Protein AF-A0A819XAF5-F1 (afdb_monom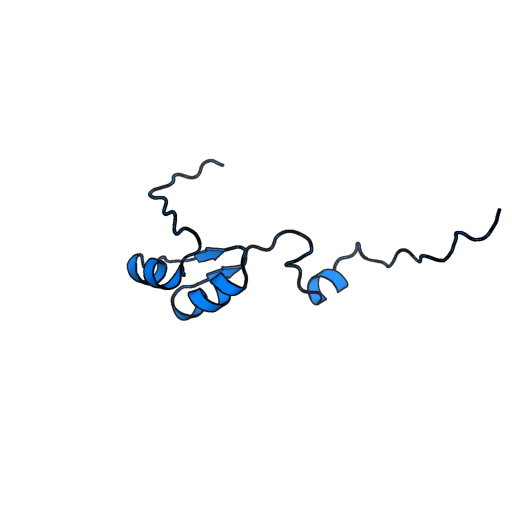er_lite)

Secondary structure (DSSP, 8-state):
-----------TT--SHHHHHHH--S-EEES-HHHHHHHTTTS-EEE---TTTT--HHHHTTSTT------------

InterPro domains:
  IPR010394 5-nucleotidase [PF06189] (1-54)
  IPR010394 5-nucleotidase [PTHR31367] (1-54)

Structure (mmCIF, N/CA/C/O backbone):
data_AF-A0A819XAF5-F1
#
_entry.id   AF-A0A819XAF5-F1
#
loop_
_atom_site.group_PDB
_atom_site.id
_atom_site.type_symbol
_atom_site.label_atom_id
_atom_site.label_alt_id
_atom_site.label_comp_id
_atom_site.label_asym_id
_atom_site.label_entity_id
_atom_site.label_seq_id
_atom_site.pdbx_PDB_ins_code
_atom_site.Cartn_x
_atom_site.Cartn_y
_atom_site.Cartn_z
_atom_site.occupancy
_atom_site.B_iso_or_equiv
_atom_site.auth_seq_id
_atom_site.auth_comp_id
_atom_site.auth_asym_id
_atom_site.auth_atom_id
_atom_site.pdbx_PDB_model_num
ATOM 1 N N . TRP A 1 1 ? -14.019 12.579 -9.682 1.00 71.38 1 TRP A N 1
ATOM 2 C CA . TRP A 1 1 ? -14.208 11.150 -9.368 1.00 71.38 1 TRP A CA 1
ATOM 3 C C . TRP A 1 1 ? -15.158 10.889 -8.199 1.00 71.38 1 TRP A C 1
ATOM 5 O O . TRP A 1 1 ? -15.341 9.730 -7.878 1.00 71.38 1 TRP A O 1
ATOM 15 N N . GLY A 1 2 ? -15.823 11.908 -7.625 1.00 90.94 2 GLY A N 1
ATOM 16 C CA . GLY A 1 2 ? -17.010 11.717 -6.773 1.00 90.94 2 GLY A CA 1
ATOM 17 C C . GLY A 1 2 ? -16.821 10.864 -5.514 1.00 90.94 2 GLY A C 1
ATOM 18 O O . GLY A 1 2 ? -17.816 10.416 -4.964 1.00 90.94 2 GLY A O 1
ATOM 19 N N . LEU A 1 3 ? -15.577 10.613 -5.097 1.00 88.38 3 LEU A N 1
ATOM 20 C CA . LEU A 1 3 ? -15.262 9.829 -3.911 1.00 88.38 3 LEU A CA 1
ATOM 21 C C . LEU A 1 3 ? -15.026 10.782 -2.739 1.00 88.38 3 LEU A C 1
ATOM 23 O O . LEU A 1 3 ? -14.259 11.739 -2.880 1.00 88.38 3 LEU A O 1
ATOM 27 N N . GLU A 1 4 ? -15.667 10.510 -1.610 1.00 94.62 4 GLU A N 1
ATOM 28 C CA . GLU A 1 4 ? -15.326 11.138 -0.336 1.00 94.62 4 GLU A CA 1
ATOM 29 C C . GLU A 1 4 ? -14.104 10.427 0.253 1.00 94.62 4 GLU A C 1
ATOM 31 O O . GLU A 1 4 ? -13.953 9.212 0.118 1.00 94.62 4 GLU A O 1
ATOM 36 N N . ILE A 1 5 ? -13.192 11.205 0.833 1.00 91.50 5 ILE A N 1
ATOM 37 C CA . ILE A 1 5 ? -11.958 10.708 1.441 1.00 91.50 5 ILE A CA 1
ATOM 38 C C . ILE A 1 5 ? -12.034 11.043 2.922 1.00 91.50 5 ILE A C 1
ATOM 40 O O . ILE A 1 5 ? -12.133 12.219 3.266 1.00 91.50 5 ILE A O 1
ATOM 44 N N . ASP A 1 6 ? -11.946 10.023 3.771 1.00 92.25 6 ASP A N 1
ATOM 45 C CA . ASP A 1 6 ? -11.910 10.216 5.220 1.00 92.25 6 ASP A CA 1
ATOM 46 C C . ASP A 1 6 ? -10.535 10.734 5.668 1.00 92.25 6 ASP A C 1
ATOM 48 O O . ASP A 1 6 ? -10.424 11.775 6.312 1.00 92.25 6 ASP A O 1
ATOM 52 N N . GLU A 1 7 ? -9.464 10.024 5.290 1.00 92.31 7 GLU A N 1
ATOM 53 C CA . GLU A 1 7 ? -8.104 10.288 5.767 1.00 92.31 7 GLU A CA 1
ATOM 54 C C . GLU A 1 7 ? -7.046 10.036 4.681 1.00 92.31 7 GLU A C 1
ATOM 56 O O . GLU A 1 7 ? -7.252 9.296 3.718 1.00 92.31 7 GLU A O 1
ATOM 61 N N . THR A 1 8 ? -5.869 10.653 4.825 1.00 92.69 8 THR A N 1
ATOM 62 C CA . THR A 1 8 ? -4.724 10.452 3.923 1.00 92.69 8 THR A CA 1
ATOM 63 C C . THR A 1 8 ? -3.430 10.362 4.717 1.00 92.69 8 THR A C 1
ATOM 65 O O . THR A 1 8 ? -3.159 11.193 5.579 1.00 92.69 8 THR A O 1
ATOM 68 N N . HIS A 1 9 ? -2.607 9.369 4.381 1.00 92.62 9 HIS A N 1
ATOM 69 C CA . HIS A 1 9 ? -1.360 9.075 5.079 1.00 92.62 9 HIS A CA 1
ATOM 70 C C . HIS A 1 9 ? -0.182 9.052 4.103 1.00 92.62 9 HIS A C 1
ATOM 72 O O . HIS A 1 9 ? -0.233 8.395 3.063 1.00 92.62 9 HIS A O 1
ATOM 78 N N . PHE A 1 10 ? 0.905 9.742 4.457 1.00 94.00 10 PHE A N 1
ATOM 79 C CA . PHE A 1 10 ? 2.131 9.810 3.660 1.00 94.00 10 PHE A CA 1
ATOM 80 C C . PHE A 1 10 ? 3.257 9.078 4.386 1.00 94.00 10 PHE A C 1
A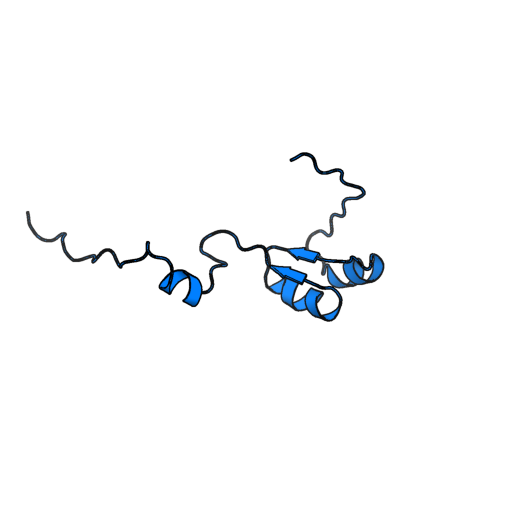TOM 82 O O . PHE A 1 10 ? 3.777 9.559 5.387 1.00 94.00 10 PHE A O 1
ATOM 89 N N . LEU A 1 11 ? 3.638 7.907 3.874 1.00 94.19 11 LEU A N 1
ATOM 90 C CA . LEU A 1 11 ? 4.607 7.028 4.538 1.00 94.19 11 LEU A CA 1
ATOM 91 C C . LEU A 1 11 ? 6.042 7.174 4.010 1.00 94.19 11 LEU A C 1
ATOM 93 O O . LEU A 1 11 ? 6.933 6.491 4.491 1.00 94.19 11 LEU A O 1
ATOM 97 N N . GLY A 1 12 ? 6.295 8.036 3.019 1.00 94.19 12 GLY A N 1
ATOM 98 C CA . GLY A 1 12 ? 7.660 8.367 2.577 1.00 94.19 12 GLY A CA 1
ATOM 99 C C . GLY A 1 12 ? 8.513 7.181 2.097 1.00 94.19 12 GLY A C 1
ATOM 100 O O . GLY A 1 12 ? 9.732 7.235 2.203 1.00 94.19 12 GLY A O 1
ATOM 101 N N . GLY A 1 13 ? 7.891 6.104 1.605 1.00 93.50 13 GLY A N 1
ATOM 102 C CA . GLY A 1 13 ? 8.585 4.877 1.190 1.00 93.50 13 GLY A CA 1
ATOM 103 C C . GLY A 1 13 ? 8.814 3.852 2.308 1.00 93.50 13 GLY A C 1
ATOM 104 O O . GLY A 1 13 ? 9.405 2.806 2.050 1.00 93.50 13 GLY A O 1
ATOM 105 N N . LEU A 1 14 ? 8.337 4.116 3.529 1.00 95.19 14 LEU A N 1
ATOM 106 C CA . LEU A 1 14 ? 8.314 3.126 4.606 1.00 95.19 14 LEU A CA 1
ATOM 107 C C . LEU A 1 14 ? 7.436 1.923 4.240 1.00 95.19 14 LEU A C 1
ATOM 109 O O . LEU A 1 14 ? 6.508 2.023 3.431 1.00 95.19 14 LEU A O 1
ATOM 113 N N . ASP A 1 15 ? 7.710 0.793 4.894 1.00 95.19 15 ASP A N 1
ATOM 114 C CA . ASP A 1 15 ? 6.845 -0.378 4.812 1.00 95.19 15 ASP A CA 1
ATOM 115 C C . ASP A 1 15 ? 5.433 -0.017 5.292 1.00 95.19 15 ASP A C 1
ATOM 117 O O . ASP A 1 15 ? 5.233 0.475 6.404 1.00 95.19 15 ASP A O 1
ATOM 121 N N . LYS A 1 16 ? 4.451 -0.263 4.426 1.00 96.75 16 LYS A N 1
ATOM 122 C CA . LYS A 1 16 ? 3.038 0.034 4.670 1.00 96.75 16 LYS A CA 1
ATOM 123 C C . LYS A 1 16 ? 2.406 -0.964 5.641 1.00 96.75 16 LYS A C 1
ATOM 125 O O . LYS A 1 16 ? 1.367 -0.668 6.225 1.00 96.75 16 LYS A O 1
ATOM 130 N N . THR A 1 17 ? 3.023 -2.129 5.837 1.00 96.50 17 THR A N 1
ATOM 131 C CA . THR A 1 17 ? 2.457 -3.254 6.592 1.00 96.50 17 THR A CA 1
ATOM 132 C C . THR A 1 17 ? 2.072 -2.903 8.035 1.00 96.50 17 THR A C 1
ATOM 134 O O . THR A 1 17 ? 0.925 -3.172 8.398 1.00 96.50 17 THR A O 1
ATOM 137 N N . PRO A 1 18 ? 2.927 -2.254 8.855 1.00 96.06 18 PRO A N 1
ATOM 138 C CA . PRO A 1 18 ? 2.554 -1.908 10.230 1.00 96.06 18 PRO A CA 1
ATOM 139 C C . PRO A 1 18 ? 1.359 -0.949 10.295 1.00 96.06 18 PRO A C 1
ATOM 141 O O . PRO A 1 18 ? 0.500 -1.070 11.167 1.00 96.06 18 PRO A O 1
ATOM 144 N N . PHE A 1 19 ? 1.269 -0.021 9.338 1.00 95.75 19 PHE A N 1
ATOM 145 C CA . PHE A 1 19 ? 0.143 0.899 9.237 1.00 95.75 19 PHE A CA 1
ATOM 146 C C . PHE A 1 19 ? -1.145 0.157 8.857 1.00 95.75 19 PHE A C 1
ATOM 148 O O . PHE A 1 19 ? -2.148 0.288 9.557 1.00 95.75 19 PHE A O 1
ATOM 155 N N . LEU A 1 20 ? -1.103 -0.692 7.823 1.00 96.94 20 LEU A N 1
ATOM 156 C CA . LEU A 1 20 ? -2.244 -1.515 7.404 1.00 96.94 20 LEU A CA 1
ATOM 157 C C . LEU A 1 20 ? -2.750 -2.418 8.539 1.00 96.94 20 LEU A C 1
ATOM 159 O O . LEU A 1 20 ? -3.954 -2.571 8.700 1.00 96.94 20 LEU A O 1
ATOM 163 N N . GLN A 1 21 ? -1.864 -2.963 9.373 1.00 95.88 21 GLN A N 1
ATOM 164 C CA . GLN A 1 21 ? -2.275 -3.721 10.559 1.00 95.88 21 GLN A CA 1
ATOM 165 C C . GLN A 1 21 ? -3.000 -2.853 11.595 1.00 95.88 21 GLN A C 1
ATOM 167 O O . GLN A 1 21 ? -3.971 -3.311 12.192 1.00 95.88 21 GLN A O 1
ATOM 172 N N . SER A 1 22 ? -2.556 -1.609 11.808 1.00 95.25 22 SER A N 1
ATOM 173 C CA . SER A 1 22 ? -3.187 -0.707 12.782 1.00 95.25 22 SER A CA 1
ATOM 174 C C . SER A 1 22 ? -4.570 -0.215 12.358 1.00 95.25 22 SER A C 1
ATOM 176 O O . SER A 1 22 ? -5.449 -0.101 13.208 1.00 95.25 22 SER A O 1
ATOM 178 N N . ILE A 1 23 ? -4.778 0.044 11.061 1.00 94.69 23 ILE A N 1
ATOM 179 C CA . ILE A 1 23 ? -6.067 0.536 10.552 1.00 94.69 23 ILE A CA 1
ATOM 180 C C . ILE A 1 23 ? -7.036 -0.597 10.189 1.00 94.69 23 ILE A C 1
ATOM 182 O O . ILE A 1 23 ? -8.228 -0.346 10.050 1.00 94.69 23 ILE A O 1
ATOM 186 N N . ASN A 1 24 ? -6.533 -1.833 10.048 1.00 95.31 24 ASN A N 1
ATOM 187 C CA . ASN A 1 24 ? -7.292 -3.048 9.734 1.00 95.31 24 ASN A CA 1
ATOM 188 C C . ASN A 1 24 ? -8.347 -2.840 8.623 1.00 95.31 24 ASN A C 1
ATOM 190 O O . ASN A 1 24 ? -9.551 -2.983 8.868 1.00 95.31 24 ASN A O 1
ATOM 194 N N . PRO A 1 25 ? -7.927 -2.459 7.402 1.00 96.38 25 PRO A N 1
ATOM 195 C CA . PRO A 1 25 ? -8.862 -2.129 6.348 1.00 96.38 25 PRO A CA 1
ATOM 196 C C . PRO A 1 25 ? -9.517 -3.401 5.811 1.00 96.38 25 PRO A C 1
ATOM 198 O O . PRO A 1 25 ? -8.941 -4.485 5.846 1.00 96.38 25 PRO A O 1
ATOM 201 N N . ALA A 1 26 ? -10.714 -3.265 5.244 1.00 96.69 26 ALA A N 1
ATOM 202 C CA . ALA A 1 26 ? -11.378 -4.393 4.593 1.00 96.69 26 ALA A CA 1
ATOM 203 C C . ALA A 1 26 ? -10.645 -4.851 3.317 1.00 96.69 26 ALA A C 1
ATOM 205 O O . ALA A 1 26 ? -10.666 -6.035 2.980 1.00 96.69 26 ALA A O 1
ATOM 206 N N . ILE A 1 27 ? -10.012 -3.918 2.598 1.00 97.19 27 ILE A N 1
ATOM 207 C CA . ILE A 1 27 ? -9.265 -4.184 1.366 1.00 97.19 27 ILE A CA 1
ATOM 208 C C . ILE A 1 27 ? -8.145 -3.161 1.171 1.00 97.19 27 ILE A C 1
ATOM 210 O O . ILE A 1 27 ? -8.274 -1.999 1.557 1.00 97.19 27 ILE A O 1
ATOM 214 N N . PHE A 1 28 ? -7.059 -3.597 0.540 1.00 97.62 28 PHE A N 1
ATOM 215 C CA . PHE A 1 28 ? -5.927 -2.766 0.155 1.00 97.62 28 PHE A CA 1
ATOM 216 C C . PHE A 1 28 ? -5.651 -2.879 -1.352 1.00 97.62 28 PHE A C 1
ATOM 218 O O . PHE A 1 28 ? -5.565 -3.978 -1.903 1.00 97.62 28 PHE A O 1
ATOM 225 N N . PHE A 1 29 ? -5.493 -1.734 -2.018 1.00 96.62 29 PHE A N 1
ATOM 226 C CA . PHE A 1 29 ? -5.119 -1.646 -3.429 1.00 96.62 29 PHE A CA 1
ATOM 227 C C . PHE A 1 29 ? -3.787 -0.917 -3.562 1.00 96.62 29 PHE A C 1
ATOM 229 O O . PHE A 1 29 ? -3.612 0.161 -2.997 1.00 96.62 29 PHE A O 1
ATOM 236 N N . ASP A 1 30 ? -2.870 -1.488 -4.335 1.00 95.81 30 ASP A N 1
ATOM 237 C CA . ASP A 1 30 ? -1.572 -0.883 -4.635 1.00 95.81 30 ASP A CA 1
ATOM 238 C C . ASP A 1 30 ? -1.092 -1.356 -6.002 1.00 95.81 30 ASP A C 1
ATOM 240 O O . ASP A 1 30 ? -1.516 -2.395 -6.503 1.00 95.81 30 ASP A O 1
ATOM 244 N N . ASP A 1 31 ? -0.210 -0.599 -6.622 1.00 92.94 31 ASP A N 1
ATOM 245 C CA . ASP A 1 31 ? 0.278 -0.857 -7.967 1.00 92.94 31 ASP A CA 1
ATOM 246 C C . ASP A 1 31 ? 1.649 -1.572 -7.950 1.00 92.94 31 ASP A C 1
ATOM 248 O O . ASP A 1 31 ? 2.028 -2.249 -8.915 1.00 92.94 31 ASP A O 1
ATOM 252 N N . SER A 1 32 ? 2.361 -1.518 -6.819 1.00 92.69 32 SER A N 1
ATOM 253 C CA . SER A 1 32 ? 3.604 -2.248 -6.578 1.00 92.69 32 SER A CA 1
ATOM 254 C C . SER A 1 32 ? 3.342 -3.682 -6.123 1.00 92.69 32 SER A C 1
ATOM 256 O O . SER A 1 32 ? 2.769 -3.939 -5.060 1.00 92.69 32 SER A O 1
ATOM 258 N N . LYS A 1 33 ? 3.873 -4.641 -6.888 1.00 92.06 33 LYS A N 1
ATOM 259 C CA . LYS A 1 33 ? 3.837 -6.066 -6.540 1.00 92.06 33 LYS A CA 1
ATOM 260 C C . LYS A 1 33 ? 4.461 -6.355 -5.170 1.00 92.06 33 LYS A C 1
ATOM 262 O O . LYS A 1 33 ? 3.940 -7.185 -4.432 1.00 92.06 33 LYS A O 1
ATOM 267 N N . GLU A 1 34 ? 5.537 -5.658 -4.815 1.00 94.38 34 GLU A N 1
ATOM 268 C CA . GLU A 1 34 ? 6.213 -5.819 -3.525 1.00 94.38 34 GLU A CA 1
ATOM 269 C C . GLU A 1 34 ? 5.309 -5.409 -2.354 1.00 94.38 34 GLU A C 1
ATOM 271 O O . GLU A 1 34 ? 5.220 -6.137 -1.363 1.00 94.38 34 GLU A O 1
ATOM 276 N N . ASN A 1 35 ? 4.582 -4.293 -2.488 1.00 96.12 35 ASN A N 1
ATOM 277 C CA . ASN A 1 35 ? 3.619 -3.855 -1.474 1.00 96.12 35 ASN A CA 1
ATOM 278 C C . ASN A 1 35 ? 2.499 -4.887 -1.302 1.00 96.12 35 ASN A C 1
ATOM 280 O O . ASN A 1 35 ? 2.147 -5.229 -0.174 1.00 96.12 35 ASN A O 1
ATOM 284 N N . ILE A 1 36 ? 1.979 -5.424 -2.409 1.00 96.81 36 ILE A N 1
ATOM 285 C CA . ILE A 1 36 ? 0.944 -6.465 -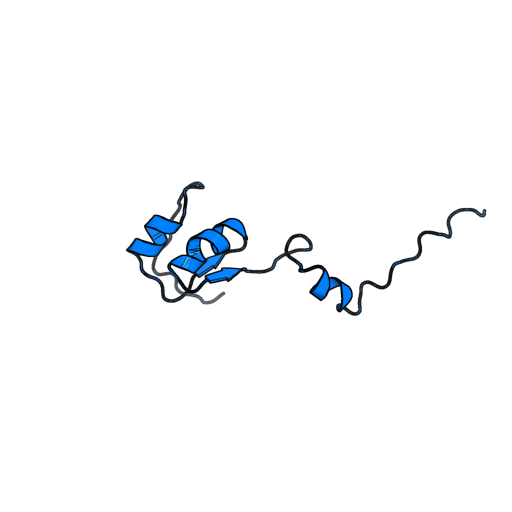2.388 1.00 96.81 36 ILE A CA 1
ATOM 286 C C . ILE A 1 36 ? 1.458 -7.752 -1.740 1.00 96.81 36 ILE A C 1
ATOM 288 O O . ILE A 1 36 ? 0.773 -8.327 -0.895 1.00 96.81 36 ILE A O 1
ATOM 292 N N . ASP A 1 37 ? 2.662 -8.205 -2.095 1.00 96.75 37 ASP A N 1
ATOM 293 C CA . ASP A 1 37 ? 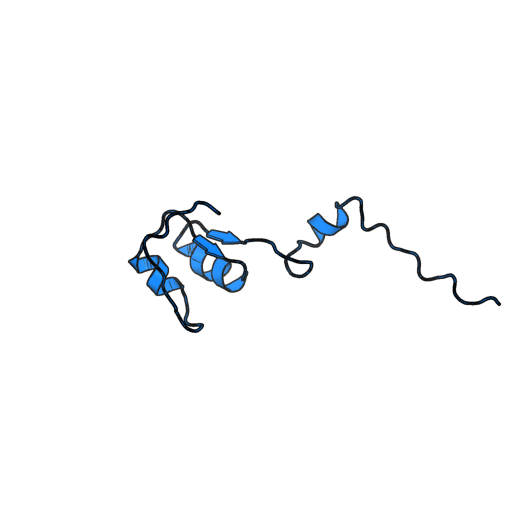3.232 -9.446 -1.568 1.00 96.75 37 ASP A CA 1
ATOM 294 C C . ASP A 1 37 ? 3.482 -9.380 -0.052 1.00 96.75 37 ASP A C 1
ATOM 296 O O . ASP A 1 37 ? 3.313 -10.399 0.622 1.00 96.75 37 ASP A O 1
ATOM 300 N N . ARG A 1 38 ? 3.801 -8.198 0.494 1.00 97.38 38 ARG A N 1
ATOM 301 C CA . ARG A 1 38 ? 3.892 -7.959 1.946 1.00 97.38 38 ARG A CA 1
ATOM 302 C C . ARG A 1 38 ? 2.519 -7.857 2.614 1.00 97.38 38 ARG A C 1
ATOM 304 O O . ARG A 1 38 ? 2.276 -8.515 3.623 1.00 97.38 38 ARG A O 1
ATOM 311 N N . ALA A 1 39 ? 1.609 -7.066 2.046 1.00 97.50 39 ALA A N 1
ATOM 312 C CA . ALA A 1 39 ? 0.318 -6.758 2.659 1.00 97.50 39 ALA A CA 1
ATOM 313 C C . ALA A 1 39 ? -0.659 -7.944 2.667 1.00 97.50 39 ALA A C 1
ATOM 315 O O . ALA A 1 39 ? -1.399 -8.113 3.638 1.00 97.50 39 ALA A O 1
ATOM 316 N N . LYS A 1 40 ? -0.638 -8.806 1.637 1.00 96.75 40 LYS A N 1
ATOM 317 C CA . LYS A 1 40 ? -1.609 -9.908 1.457 1.00 96.75 40 LYS A CA 1
ATOM 318 C C . LYS A 1 40 ? -1.646 -10.932 2.594 1.00 96.75 40 LYS A C 1
ATOM 320 O O . LYS A 1 40 ? -2.596 -11.701 2.686 1.00 96.75 40 LYS A O 1
ATOM 325 N N . ILE A 1 41 ? -0.606 -10.973 3.428 1.00 96.00 41 ILE A N 1
ATOM 326 C CA . ILE A 1 41 ? -0.535 -11.844 4.609 1.00 96.00 41 ILE A CA 1
ATOM 327 C C . ILE A 1 41 ? -1.487 -11.342 5.710 1.00 96.00 41 ILE A C 1
ATOM 329 O O . ILE A 1 41 ? -1.958 -12.133 6.523 1.00 96.00 41 ILE A O 1
ATOM 333 N N . TYR A 1 42 ? -1.788 -10.042 5.724 1.00 95.94 42 TYR A N 1
ATOM 334 C CA . TYR A 1 42 ? -2.520 -9.372 6.798 1.00 95.94 42 TYR A CA 1
ATOM 335 C C . TYR A 1 42 ? -3.875 -8.820 6.357 1.00 95.94 42 TYR A C 1
ATOM 337 O O . TYR A 1 42 ? -4.801 -8.787 7.160 1.00 95.94 42 TYR A O 1
ATOM 345 N N . VAL A 1 43 ? -4.001 -8.395 5.098 1.00 97.19 43 VAL A N 1
ATOM 346 C CA . VAL A 1 43 ? -5.216 -7.771 4.564 1.00 97.19 43 VAL A CA 1
ATOM 347 C C . VAL A 1 43 ? -5.515 -8.275 3.150 1.00 97.19 43 VAL A C 1
ATOM 349 O O . VAL A 1 43 ? -4.579 -8.436 2.356 1.00 97.19 43 VAL A O 1
ATOM 352 N N . PRO A 1 44 ? -6.793 -8.498 2.779 1.00 97.62 44 PRO A N 1
ATOM 353 C CA . PRO A 1 44 ? -7.170 -8.721 1.388 1.00 97.62 44 PRO A CA 1
ATOM 354 C C . PRO A 1 44 ? -6.573 -7.637 0.486 1.00 97.62 44 PRO A C 1
ATOM 356 O O . PRO A 1 44 ? -6.843 -6.451 0.657 1.00 97.62 44 PRO A O 1
ATOM 359 N N . SER A 1 45 ? -5.721 -8.048 -0.449 1.00 97.75 45 SER A N 1
ATOM 360 C CA . SER A 1 45 ? -4.910 -7.129 -1.249 1.00 97.75 45 SER A CA 1
ATOM 361 C C . SER A 1 45 ? -5.076 -7.417 -2.735 1.00 97.75 45 SER A C 1
ATOM 363 O O . SER A 1 45 ? -5.074 -8.581 -3.141 1.00 97.75 45 SER A O 1
ATOM 365 N N . ALA A 1 46 ? -5.178 -6.369 -3.550 1.00 96.00 46 ALA A N 1
ATOM 366 C CA . ALA A 1 46 ? -5.279 -6.483 -5.001 1.00 96.00 46 ALA A CA 1
ATOM 367 C C . ALA A 1 46 ? -4.299 -5.541 -5.704 1.00 96.00 46 ALA A C 1
ATOM 369 O O . ALA A 1 46 ? -4.258 -4.341 -5.427 1.00 96.00 46 ALA A O 1
ATOM 370 N N . GLN A 1 47 ? -3.524 -6.101 -6.638 1.00 94.38 47 GLN A N 1
ATOM 371 C CA . GLN A 1 47 ? -2.612 -5.314 -7.455 1.00 94.38 47 GLN A CA 1
ATOM 372 C C . GLN A 1 47 ? -3.393 -4.552 -8.528 1.00 94.38 47 GLN A C 1
ATOM 374 O O . GLN A 1 47 ? -4.097 -5.155 -9.340 1.00 94.38 47 GLN A O 1
ATOM 379 N N . VAL A 1 48 ? -3.232 -3.234 -8.565 1.00 93.44 48 VAL A N 1
ATOM 380 C CA . VAL A 1 48 ? -3.727 -2.402 -9.660 1.00 93.44 48 VAL A CA 1
ATOM 381 C C . VAL A 1 48 ? -2.756 -2.535 -10.829 1.00 93.44 48 VAL A C 1
ATOM 383 O O . VAL A 1 48 ? -1.587 -2.157 -10.746 1.00 93.44 48 VAL A O 1
ATOM 386 N N . ILE A 1 49 ? -3.229 -3.117 -11.928 1.00 89.00 49 ILE A N 1
ATOM 387 C CA . ILE A 1 49 ? -2.422 -3.301 -13.134 1.00 89.00 49 ILE A CA 1
ATOM 388 C C . ILE A 1 49 ? -2.384 -1.990 -13.916 1.00 89.00 49 ILE A C 1
ATOM 390 O O . ILE A 1 49 ? -3.425 -1.417 -14.233 1.00 89.00 49 ILE A O 1
ATOM 394 N N . TYR A 1 50 ? -1.179 -1.53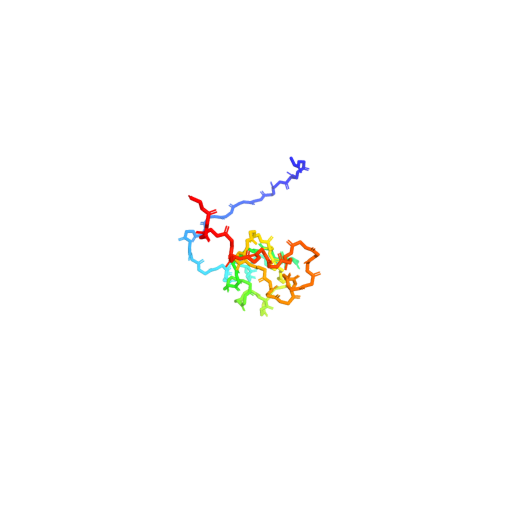5 -14.254 1.00 82.12 50 TYR A N 1
ATOM 395 C CA . TYR A 1 50 ? -0.969 -0.343 -15.065 1.00 82.12 50 TYR A CA 1
ATOM 396 C C . TYR A 1 50 ? 0.208 -0.527 -16.023 1.00 82.12 50 TYR A C 1
ATOM 398 O O . TYR A 1 50 ? 1.216 -1.156 -15.696 1.00 82.12 50 TYR A O 1
ATOM 406 N N . GLY A 1 51 ? 0.079 0.063 -17.213 1.00 75.00 51 GLY A N 1
ATOM 407 C CA . GLY A 1 51 ? 1.119 0.041 -18.240 1.00 75.00 51 GLY A CA 1
ATOM 408 C C . GLY A 1 51 ? 1.508 -1.366 -18.709 1.00 75.00 51 GLY A C 1
ATOM 409 O O . GLY A 1 51 ? 0.890 -2.362 -18.351 1.00 75.00 51 GLY A O 1
ATOM 410 N N . ILE A 1 52 ? 2.555 -1.440 -19.533 1.00 69.19 52 ILE A N 1
ATOM 411 C CA . ILE A 1 52 ? 3.081 -2.714 -20.051 1.00 69.19 52 ILE A CA 1
ATOM 412 C C . ILE A 1 52 ? 3.905 -3.498 -19.019 1.00 69.19 52 ILE A C 1
ATOM 414 O O . ILE A 1 52 ? 4.059 -4.706 -19.151 1.00 69.19 52 ILE A O 1
ATOM 418 N N . ASN A 1 53 ? 4.408 -2.820 -17.982 1.00 65.62 53 ASN A N 1
ATOM 419 C CA . ASN A 1 53 ? 5.345 -3.395 -17.013 1.00 65.62 53 ASN A CA 1
ATOM 420 C C . ASN A 1 53 ? 4.674 -4.328 -15.989 1.00 65.62 53 ASN A C 1
ATOM 422 O O . ASN A 1 53 ? 5.355 -5.176 -15.422 1.00 65.62 53 ASN A O 1
ATOM 426 N N . ASN A 1 54 ? 3.357 -4.201 -15.772 1.00 65.31 54 ASN A N 1
ATOM 427 C CA . ASN A 1 54 ? 2.593 -5.038 -14.836 1.00 65.31 54 ASN A CA 1
ATOM 428 C C . ASN A 1 54 ? 1.710 -6.084 -15.535 1.00 65.31 54 ASN A C 1
ATOM 430 O O . ASN A 1 54 ? 0.875 -6.716 -14.888 1.00 65.31 54 ASN A O 1
ATOM 434 N N . LEU A 1 55 ? 1.847 -6.266 -16.849 1.00 68.62 55 LEU A N 1
ATOM 435 C CA . LEU A 1 55 ? 1.054 -7.257 -17.568 1.00 68.62 55 LEU A CA 1
ATOM 436 C C . LEU A 1 55 ? 1.686 -8.640 -17.403 1.00 68.62 55 LEU A C 1
ATOM 438 O O . LEU A 1 55 ? 2.864 -8.837 -17.697 1.00 68.62 55 LEU A O 1
ATOM 442 N N . ASP A 1 56 ? 0.885 -9.611 -16.958 1.00 67.50 56 ASP A N 1
ATOM 443 C CA . ASP A 1 56 ? 1.262 -11.021 -17.047 1.00 67.50 56 ASP A CA 1
ATOM 444 C C . ASP A 1 56 ? 1.535 -11.340 -18.530 1.00 67.50 56 ASP A C 1
ATOM 446 O O . ASP A 1 56 ? 0.662 -11.093 -19.376 1.00 67.50 56 ASP A O 1
ATOM 450 N N . PRO A 1 57 ? 2.712 -11.888 -18.879 1.00 62.19 57 PRO A N 1
ATOM 451 C CA . PRO A 1 57 ? 3.010 -12.310 -20.243 1.00 62.19 57 PRO A CA 1
ATOM 452 C C . PRO A 1 57 ? 1.916 -13.211 -20.831 1.00 62.19 57 PRO A C 1
ATOM 454 O O . PRO A 1 57 ? 1.612 -13.123 -22.017 1.00 62.19 57 PRO A O 1
ATOM 457 N N . ASN A 1 58 ? 1.252 -14.025 -20.009 1.00 62.75 58 ASN A N 1
ATOM 458 C CA . ASN A 1 58 ? 0.166 -14.904 -20.442 1.00 62.75 58 ASN A CA 1
ATOM 459 C C . ASN A 1 58 ? -1.140 -14.155 -20.759 1.00 62.75 58 ASN A C 1
ATOM 461 O O . ASN A 1 58 ? -1.969 -14.669 -21.512 1.00 62.75 58 ASN A O 1
ATOM 465 N N . ILE A 1 59 ? -1.329 -12.948 -20.217 1.00 61.97 59 ILE A N 1
ATOM 466 C CA . ILE A 1 59 ? -2.421 -12.036 -20.591 1.00 61.97 59 ILE A CA 1
ATOM 467 C C . ILE A 1 59 ? -2.062 -11.314 -21.898 1.00 61.97 59 ILE A C 1
ATOM 469 O O . ILE A 1 59 ? -2.904 -11.203 -22.790 1.00 61.97 59 ILE A O 1
ATOM 473 N N . LEU A 1 60 ? -0.800 -10.901 -22.064 1.00 59.38 60 LEU A N 1
ATOM 474 C CA . LEU A 1 60 ? -0.305 -10.281 -23.300 1.00 59.38 60 LEU A CA 1
ATOM 475 C C . LEU A 1 60 ? -0.385 -11.215 -24.509 1.00 59.38 60 LEU A C 1
ATOM 477 O O . LEU A 1 60 ? -0.857 -10.800 -25.562 1.00 59.38 60 LEU A O 1
ATOM 481 N N . ILE A 1 61 ? -0.001 -12.484 -24.348 1.00 56.47 61 ILE A N 1
ATOM 482 C CA . ILE A 1 61 ? -0.032 -13.493 -25.424 1.00 56.47 61 ILE A CA 1
ATOM 483 C C . ILE A 1 61 ? -1.473 -13.818 -25.862 1.00 56.47 61 ILE A C 1
ATOM 485 O O . ILE A 1 61 ? -1.697 -14.244 -26.991 1.00 56.47 61 ILE A O 1
ATOM 489 N N . LYS A 1 62 ? -2.471 -13.592 -24.998 1.00 54.28 62 LYS A N 1
ATOM 490 C CA . LYS A 1 62 ? -3.898 -13.768 -25.324 1.00 54.28 62 LYS A CA 1
ATOM 491 C C . LYS A 1 62 ? -4.588 -12.488 -25.799 1.00 54.28 62 LYS A C 1
ATOM 493 O O . LYS A 1 62 ? -5.758 -12.537 -26.174 1.00 54.28 62 LYS A O 1
ATOM 498 N N . SER A 1 63 ? -3.898 -11.349 -25.769 1.00 49.66 63 SER A N 1
ATOM 499 C CA . SER A 1 63 ? -4.441 -10.075 -26.236 1.00 49.66 63 SER A CA 1
ATOM 500 C C . SER A 1 63 ? -4.433 -10.060 -27.774 1.00 49.66 63 SER A C 1
ATOM 502 O O . SER A 1 63 ? -3.364 -10.238 -28.354 1.00 49.66 63 SER A O 1
ATOM 504 N N . PRO A 1 64 ? -5.566 -9.812 -28.463 1.00 57.09 64 PRO A N 1
ATOM 505 C CA . PRO A 1 64 ? -5.661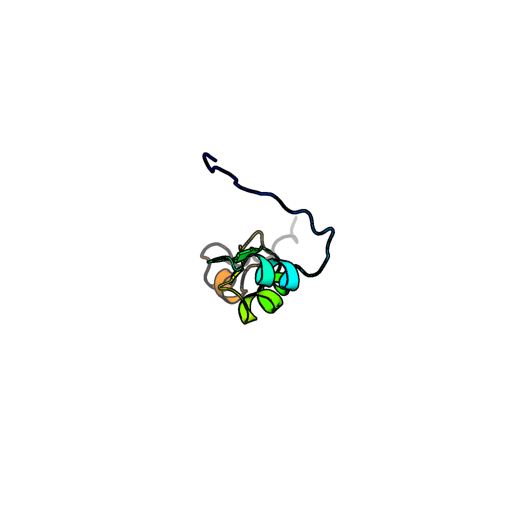 -9.912 -29.929 1.00 57.09 64 PRO A CA 1
ATOM 506 C C . PRO A 1 64 ? -4.767 -8.949 -30.732 1.00 57.09 64 PRO A C 1
ATOM 508 O O . PRO A 1 64 ? -4.791 -8.971 -31.956 1.00 57.09 64 PRO A O 1
ATOM 511 N N . SER A 1 65 ? -4.031 -8.054 -30.070 1.00 55.81 65 SER A N 1
ATOM 512 C CA . SER A 1 65 ? -3.334 -6.919 -30.680 1.00 55.81 65 SER A CA 1
ATOM 513 C C . SER A 1 65 ? -1.805 -7.030 -30.712 1.00 55.81 65 SER A C 1
ATOM 515 O O . SER A 1 65 ? -1.161 -6.102 -31.198 1.00 55.81 65 SER A O 1
ATOM 517 N N . ILE A 1 66 ? -1.209 -8.139 -30.257 1.00 54.06 66 ILE A N 1
ATOM 518 C CA . ILE A 1 66 ? 0.236 -8.392 -30.412 1.00 54.06 66 ILE A CA 1
ATOM 519 C C . ILE A 1 66 ? 0.451 -9.594 -31.340 1.00 54.06 66 ILE A C 1
ATOM 521 O O . ILE A 1 66 ? 1.053 -10.596 -30.972 1.00 54.06 66 ILE A O 1
ATOM 525 N N . GLU A 1 67 ? -0.041 -9.495 -32.576 1.00 48.69 67 GLU A N 1
ATOM 526 C CA . GLU A 1 67 ? 0.634 -10.184 -33.674 1.00 48.69 67 GLU A CA 1
ATOM 527 C C . GLU A 1 67 ? 1.919 -9.414 -33.978 1.00 48.69 67 GLU A C 1
ATOM 529 O O . GLU A 1 67 ? 1.917 -8.209 -34.245 1.00 48.69 67 GLU A O 1
ATOM 534 N N . SER A 1 68 ? 3.036 -10.123 -33.873 1.00 46.28 68 SER A N 1
ATOM 535 C CA . SER A 1 68 ? 4.387 -9.669 -34.165 1.00 46.28 68 SER A CA 1
ATOM 536 C C . SER A 1 68 ? 4.415 -8.925 -35.501 1.00 46.28 68 SER A C 1
ATOM 538 O O . SER A 1 68 ? 4.298 -9.535 -36.564 1.00 46.28 68 SER A O 1
ATOM 540 N N . ARG A 1 69 ? 4.612 -7.602 -35.483 1.00 44.09 69 ARG A N 1
ATOM 541 C CA . ARG A 1 69 ? 5.051 -6.893 -36.689 1.00 44.09 69 ARG A CA 1
ATOM 542 C C . ARG A 1 69 ? 6.402 -7.484 -37.085 1.00 44.09 69 ARG A C 1
ATOM 544 O O . ARG A 1 69 ? 7.405 -7.228 -36.427 1.00 44.09 69 ARG A O 1
ATOM 551 N N . ASN A 1 70 ? 6.401 -8.311 -38.127 1.00 42.97 70 ASN A N 1
ATOM 552 C CA . ASN A 1 70 ? 7.599 -8.852 -38.756 1.00 42.97 70 ASN A CA 1
ATOM 553 C C . ASN A 1 70 ? 8.505 -7.699 -39.205 1.00 42.97 70 ASN A C 1
ATOM 555 O O . ASN A 1 70 ? 8.233 -7.028 -40.200 1.00 42.97 70 ASN A O 1
ATOM 559 N N . ILE A 1 71 ? 9.598 -7.482 -38.475 1.00 50.38 71 ILE A N 1
ATOM 560 C CA . ILE A 1 71 ? 10.703 -6.618 -38.889 1.00 50.38 71 ILE A CA 1
ATOM 561 C C . ILE A 1 71 ? 11.536 -7.422 -39.897 1.00 50.38 71 ILE A C 1
ATOM 563 O O . ILE A 1 71 ? 12.498 -8.079 -39.515 1.00 50.38 71 ILE A O 1
ATOM 567 N N . GLN A 1 72 ? 11.133 -7.445 -41.172 1.00 44.19 72 GLN A N 1
ATOM 568 C CA . GLN A 1 72 ? 11.971 -8.002 -42.250 1.00 44.19 72 GLN A CA 1
ATOM 569 C C . GLN A 1 72 ? 11.979 -7.218 -43.571 1.00 44.19 72 GLN A C 1
ATOM 571 O O . GLN A 1 72 ? 12.668 -7.638 -44.491 1.00 44.19 72 GLN A O 1
ATOM 576 N N . ASN A 1 73 ? 11.332 -6.054 -43.687 1.00 46.19 73 ASN A N 1
ATOM 577 C CA . ASN A 1 73 ? 11.290 -5.337 -44.968 1.00 46.19 73 ASN A CA 1
ATOM 578 C C . ASN A 1 73 ? 11.836 -3.908 -44.879 1.00 46.19 73 ASN A C 1
ATOM 580 O O . ASN A 1 73 ? 11.076 -2.962 -45.026 1.00 46.19 73 ASN A O 1
ATOM 584 N N . GLU A 1 74 ? 13.151 -3.755 -44.702 1.00 48.25 74 GLU A N 1
ATOM 585 C CA . GLU A 1 74 ? 13.855 -2.503 -45.038 1.00 48.25 74 GLU A CA 1
ATOM 586 C C . GLU A 1 74 ? 15.225 -2.771 -45.683 1.00 48.25 74 GLU A C 1
ATOM 588 O O . GLU A 1 74 ? 16.226 -2.176 -45.312 1.00 48.25 74 GLU A O 1
ATOM 593 N N . HIS A 1 75 ? 15.298 -3.667 -46.670 1.00 50.94 75 HIS A N 1
ATOM 594 C CA . HIS A 1 75 ? 16.405 -3.695 -47.637 1.00 50.94 75 HIS A CA 1
ATOM 595 C C . HIS A 1 75 ? 15.839 -3.902 -49.041 1.00 50.94 75 HIS A C 1
ATOM 597 O O . HIS A 1 75 ? 15.796 -5.025 -49.535 1.00 50.94 75 HIS A O 1
ATOM 603 N N . SER A 1 76 ? 15.359 -2.818 -49.653 1.00 40.59 76 SER A N 1
ATOM 604 C CA . SER A 1 76 ? 15.373 -2.562 -51.105 1.00 40.59 76 SER A CA 1
ATOM 605 C C . SER A 1 76 ? 14.627 -1.259 -51.389 1.00 40.59 76 SER A C 1
ATOM 607 O O . SER A 1 76 ? 13.401 -1.256 -51.465 1.00 40.59 76 SER A O 1
ATOM 609 N N . THR A 1 77 ? 15.347 -0.144 -51.499 1.00 43.34 77 THR A N 1
ATOM 610 C CA . THR A 1 77 ? 15.512 0.671 -52.722 1.00 43.34 77 THR A CA 1
ATOM 611 C C . THR A 1 77 ? 16.511 1.779 -52.409 1.00 43.34 77 THR A C 1
ATOM 613 O O . THR A 1 77 ? 16.369 2.400 -51.333 1.00 43.34 77 THR A O 1
#

Foldseek 3Di:
DPDDDDDDDDPPPDQCQVVCQVVVDQEEEEQDPVNQVRNVVRHHYDHDHDDPVRDDVVNVVPPPPPPDPDPDPDPDD

Sequence (77 aa):
WGLEIDETHFLGGLDKTPFLQSINPAIFFDDSKENIDRAKIYVPSAQVIYGINNLDPNILIKSPSIESRNIQNEHST

pLDDT: mean 80.52, std 19.72, range [40.59, 97.75]

Organism: NCBI:txid392033

Radius of gyration: 19.87 Å; chains: 1; bounding box: 33×27×66 Å